Protein AF-D1C442-F1 (afdb_monomer_lite)

Foldseek 3Di:
DDDPDVVLLVVLVPDQKDALVSVCVNVVHDSVVVLCCPVVVLAPADDDPPGGDIGGPVSVVVSVVVVVD

Sequence (69 aa):
MEKPDISSAERLLRQDEYTLEELAALLEMRPYVLESAIYGGELKAQMVGTDIVSIRREDVLAWLRAREG

Organism: Sphaerobacter thermophilus (strain ATCC 49802 / DSM 20745 / KCCM 41009 / NCIMB 13125 / S 6022) (NCBI:txid479434)

pLDDT: mean 85.63, std 13.89, range [43.56, 95.81]

Secondary structure (DSSP, 8-state):
-PPP-HHHHHHHTT-SEE-HHHHHHHTT--HHHHHHHHHTTSS--EEETTEEEEEEHHHHHHHHHHHH-

Radius of gyration: 12.31 Å; chains: 1; bounding box: 37×23×32 Å

Structure (mmCIF, N/CA/C/O backbone):
data_AF-D1C442-F1
#
_entry.id   AF-D1C442-F1
#
loop_
_atom_site.group_PDB
_atom_site.id
_atom_site.type_symbol
_atom_site.label_atom_id
_atom_site.label_alt_id
_atom_site.label_comp_id
_atom_site.label_asym_id
_atom_site.label_entity_id
_atom_site.label_seq_id
_atom_site.pdbx_PDB_ins_code
_atom_site.Cartn_x
_atom_site.Cartn_y
_atom_site.Cartn_z
_atom_site.occupancy
_atom_site.B_iso_or_equiv
_atom_site.auth_seq_id
_atom_site.auth_comp_id
_atom_site.auth_asym_id
_atom_site.auth_atom_id
_atom_site.pdbx_PDB_model_num
ATOM 1 N N . MET A 1 1 ? 26.348 3.787 14.784 1.00 43.56 1 MET A N 1
ATOM 2 C CA . MET A 1 1 ? 25.742 3.263 13.544 1.00 43.56 1 MET A CA 1
ATOM 3 C C . MET A 1 1 ? 25.278 1.855 13.846 1.00 43.56 1 MET A C 1
ATOM 5 O O . MET A 1 1 ? 26.101 0.948 13.871 1.00 43.56 1 MET A O 1
ATOM 9 N N . GLU A 1 2 ? 24.007 1.698 14.204 1.00 47.38 2 GLU A N 1
ATOM 10 C CA . GLU A 1 2 ? 23.392 0.373 14.314 1.00 47.38 2 GLU A CA 1
ATOM 11 C C . GLU A 1 2 ? 23.329 -0.232 12.909 1.00 47.38 2 GLU A C 1
ATOM 13 O O . GLU A 1 2 ? 22.938 0.440 11.954 1.00 47.38 2 GLU A O 1
ATOM 18 N N . LYS A 1 3 ? 23.820 -1.465 12.759 1.00 56.59 3 LYS A N 1
ATOM 19 C CA . LYS A 1 3 ? 23.676 -2.213 11.508 1.00 56.59 3 LYS A CA 1
ATOM 20 C C . LYS A 1 3 ? 22.185 -2.514 11.329 1.00 56.59 3 LYS A C 1
ATOM 22 O O . LYS A 1 3 ? 21.586 -2.966 12.303 1.00 56.59 3 LYS A O 1
ATOM 27 N N . PRO A 1 4 ? 21.592 -2.302 10.142 1.00 55.50 4 PRO A N 1
ATOM 28 C CA . PRO A 1 4 ? 20.235 -2.763 9.896 1.00 55.50 4 PRO A CA 1
ATOM 29 C C . PRO A 1 4 ? 20.202 -4.272 10.138 1.00 55.50 4 PRO A C 1
ATOM 31 O O . PRO A 1 4 ? 21.022 -5.024 9.605 1.00 55.50 4 PRO A O 1
ATOM 34 N N . ASP A 1 5 ? 19.319 -4.690 11.036 1.00 62.50 5 ASP A N 1
ATOM 35 C CA . ASP A 1 5 ? 19.179 -6.078 11.439 1.00 62.50 5 ASP A CA 1
ATOM 36 C C . ASP A 1 5 ? 18.614 -6.868 10.251 1.00 62.50 5 ASP A C 1
ATOM 38 O O . ASP A 1 5 ? 17.428 -6.776 9.936 1.00 62.50 5 ASP A O 1
ATOM 42 N N . ILE A 1 6 ? 19.479 -7.602 9.546 1.00 59.53 6 ILE A N 1
ATOM 43 C CA . ILE A 1 6 ? 19.128 -8.395 8.354 1.00 59.53 6 ILE A CA 1
ATOM 44 C C . ILE A 1 6 ? 17.984 -9.380 8.668 1.00 59.53 6 ILE A C 1
ATOM 46 O O . ILE A 1 6 ? 17.147 -9.649 7.804 1.00 59.53 6 ILE A O 1
A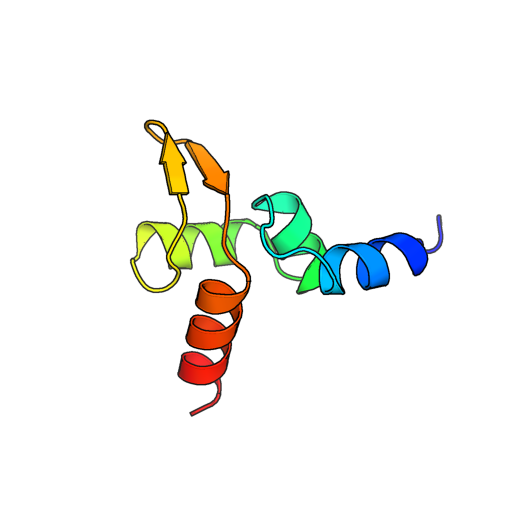TOM 50 N N . SER A 1 7 ? 17.867 -9.815 9.930 1.00 62.16 7 SER A N 1
ATOM 51 C CA . SER A 1 7 ? 16.759 -10.641 10.424 1.00 62.16 7 SER A CA 1
ATOM 52 C C . SER A 1 7 ? 15.395 -9.973 10.222 1.00 62.16 7 SER A C 1
ATOM 54 O O . SER A 1 7 ? 14.404 -10.637 9.918 1.00 62.16 7 SER A O 1
ATOM 56 N N . SER A 1 8 ? 15.328 -8.643 10.340 1.00 66.12 8 SER A N 1
ATOM 57 C CA . SER A 1 8 ? 14.087 -7.889 10.156 1.00 66.12 8 SER A CA 1
ATOM 58 C C . SER A 1 8 ? 13.651 -7.872 8.695 1.00 66.12 8 SER A C 1
ATOM 60 O O . SER A 1 8 ? 12.497 -8.180 8.421 1.00 66.12 8 SER A O 1
ATOM 62 N N . ALA A 1 9 ? 14.558 -7.610 7.751 1.00 65.62 9 ALA A N 1
ATOM 63 C CA . ALA A 1 9 ? 14.223 -7.599 6.325 1.00 65.62 9 ALA A CA 1
ATOM 64 C C . ALA A 1 9 ? 13.790 -8.987 5.820 1.00 65.62 9 ALA A C 1
ATOM 66 O O . ALA A 1 9 ? 12.780 -9.105 5.129 1.00 65.62 9 ALA A O 1
ATOM 67 N N . GLU A 1 10 ? 14.490 -10.056 6.216 1.00 66.56 10 GLU A N 1
ATOM 68 C CA . GLU A 1 10 ? 14.102 -11.428 5.855 1.00 66.56 10 GLU A CA 1
ATOM 69 C C . GLU A 1 10 ? 12.753 -11.843 6.452 1.00 66.56 10 GLU A C 1
ATOM 71 O O . GLU A 1 10 ? 12.005 -12.603 5.831 1.00 66.56 10 GLU A O 1
ATOM 76 N N . ARG A 1 11 ? 12.424 -11.350 7.650 1.00 69.06 11 ARG A N 1
ATOM 77 C CA . ARG A 1 11 ? 11.129 -11.595 8.289 1.00 69.06 11 ARG A CA 1
ATOM 78 C C . ARG A 1 11 ? 10.005 -10.847 7.577 1.00 69.06 11 ARG A C 1
ATOM 80 O O . ARG A 1 11 ? 8.966 -11.454 7.327 1.00 69.06 11 ARG A O 1
ATOM 87 N N . LEU A 1 12 ? 10.231 -9.588 7.199 1.00 68.62 12 LEU A N 1
ATOM 88 C CA . LEU A 1 12 ? 9.301 -8.814 6.374 1.00 68.62 12 LEU A CA 1
ATOM 89 C C . LEU A 1 12 ? 9.082 -9.531 5.032 1.00 68.62 12 LEU A C 1
ATOM 91 O O . LEU A 1 12 ? 7.954 -9.840 4.680 1.00 68.62 12 LEU A O 1
ATOM 95 N N . LEU A 1 13 ? 10.140 -9.985 4.357 1.00 67.75 13 LEU A N 1
ATOM 96 C CA . LEU A 1 13 ? 10.040 -10.783 3.125 1.00 67.75 13 LEU A CA 1
ATOM 97 C C . LEU A 1 13 ? 9.271 -12.108 3.259 1.00 67.75 13 LEU A C 1
ATOM 99 O O . LEU A 1 13 ? 9.096 -12.783 2.245 1.00 67.75 13 LEU A O 1
ATOM 103 N N . ARG A 1 14 ? 8.839 -12.534 4.449 1.00 72.06 14 ARG A N 1
ATOM 104 C CA . ARG A 1 14 ? 7.985 -13.717 4.662 1.00 72.06 14 ARG A CA 1
ATOM 105 C C . ARG A 1 14 ? 6.584 -13.367 5.161 1.00 72.06 14 ARG A C 1
ATOM 107 O O . ARG A 1 14 ? 5.773 -14.277 5.285 1.00 72.06 14 ARG A O 1
ATOM 114 N N . GLN A 1 15 ? 6.300 -12.097 5.435 1.00 77.19 15 GLN A N 1
ATOM 115 C CA . GLN A 1 15 ? 4.962 -11.644 5.786 1.00 77.19 15 GLN A CA 1
ATOM 116 C C . GLN A 1 15 ? 4.077 -11.536 4.539 1.00 77.19 15 GLN A C 1
ATOM 118 O O . GLN A 1 15 ? 4.530 -11.199 3.438 1.00 77.19 15 GLN A O 1
ATOM 123 N N . ASP A 1 16 ? 2.796 -11.829 4.739 1.00 86.06 16 ASP A N 1
ATOM 124 C CA . ASP A 1 16 ? 1.754 -11.653 3.726 1.00 86.06 16 ASP A CA 1
ATOM 125 C C . ASP A 1 16 ? 1.168 -10.234 3.742 1.00 86.06 16 ASP A C 1
ATOM 127 O O . ASP A 1 16 ? 0.604 -9.785 2.743 1.00 86.06 16 ASP A O 1
ATOM 131 N N . GLU A 1 17 ? 1.346 -9.509 4.847 1.00 91.75 17 GLU A N 1
ATOM 132 C CA . GLU A 1 17 ? 0.814 -8.169 5.080 1.00 91.75 17 GLU A CA 1
ATOM 133 C C . GLU A 1 17 ? 1.856 -7.280 5.759 1.00 91.75 17 GLU A C 1
ATOM 135 O O . GLU A 1 17 ? 2.602 -7.736 6.626 1.00 91.75 17 GLU A O 1
ATOM 140 N N . TYR A 1 18 ? 1.874 -6.008 5.367 1.00 92.81 18 TYR A N 1
ATOM 141 C CA . TYR A 1 18 ? 2.796 -4.991 5.859 1.00 92.81 18 TYR A CA 1
ATOM 142 C C . TYR A 1 18 ? 2.038 -3.769 6.352 1.00 92.81 18 TYR A C 1
ATOM 144 O O . TYR A 1 18 ? 1.075 -3.329 5.723 1.00 92.81 18 TYR A O 1
ATOM 152 N N . THR A 1 19 ? 2.529 -3.143 7.412 1.00 92.88 19 THR A N 1
ATOM 153 C CA . THR A 1 19 ? 2.239 -1.725 7.646 1.00 92.88 19 THR A CA 1
ATOM 154 C C . THR A 1 19 ? 2.976 -0.848 6.628 1.00 92.88 19 THR A C 1
ATOM 156 O O . THR A 1 19 ? 3.925 -1.282 5.970 1.00 92.88 19 THR A O 1
ATOM 159 N N . LEU A 1 20 ? 2.562 0.416 6.511 1.00 93.69 20 LEU A N 1
ATOM 160 C CA . LEU A 1 20 ? 3.233 1.395 5.652 1.00 93.69 20 LEU A CA 1
ATOM 161 C C . LEU A 1 20 ? 4.731 1.526 5.978 1.00 93.69 20 LEU A C 1
ATOM 163 O O . LEU A 1 20 ? 5.562 1.526 5.072 1.00 93.69 20 LEU A O 1
ATOM 167 N N . GLU A 1 21 ? 5.069 1.595 7.266 1.00 92.69 21 GLU A N 1
ATOM 168 C CA . GLU A 1 21 ? 6.447 1.755 7.746 1.00 92.69 21 GLU A CA 1
ATOM 169 C C . GLU A 1 21 ? 7.299 0.511 7.470 1.00 92.69 21 GLU A C 1
ATOM 171 O O . GLU A 1 21 ? 8.437 0.620 7.010 1.00 92.69 21 GLU A O 1
ATOM 176 N N . GLU A 1 22 ? 6.745 -0.684 7.696 1.00 92.00 22 GLU A N 1
ATOM 177 C CA . GLU A 1 22 ? 7.422 -1.946 7.377 1.00 92.00 22 GLU A CA 1
ATOM 178 C C . GLU A 1 22 ? 7.687 -2.068 5.877 1.00 92.00 22 GLU A C 1
ATOM 180 O O . GLU A 1 22 ? 8.788 -2.443 5.473 1.00 92.00 22 GLU A O 1
ATOM 185 N N . LEU A 1 23 ? 6.710 -1.705 5.042 1.00 93.06 23 LEU A N 1
ATOM 186 C CA . LEU A 1 23 ? 6.874 -1.732 3.595 1.00 93.06 23 LEU A CA 1
ATOM 187 C C . LEU A 1 23 ? 7.897 -0.693 3.113 1.00 93.06 23 LEU A C 1
ATOM 189 O O . LEU A 1 23 ? 8.707 -0.989 2.234 1.00 93.06 23 LEU A O 1
ATOM 193 N N . ALA A 1 24 ? 7.889 0.507 3.697 1.00 94.31 24 ALA A N 1
ATOM 194 C CA . ALA A 1 24 ? 8.862 1.555 3.404 1.00 94.31 24 ALA A CA 1
ATOM 195 C C . ALA A 1 24 ? 10.288 1.094 3.724 1.00 94.31 24 ALA A C 1
ATOM 197 O O . ALA A 1 24 ? 11.183 1.237 2.890 1.00 94.31 24 ALA A O 1
ATOM 198 N N . ALA A 1 25 ? 10.483 0.483 4.895 1.00 91.12 25 ALA A N 1
ATOM 199 C CA . ALA A 1 25 ? 11.762 -0.091 5.289 1.00 91.12 25 ALA A CA 1
ATOM 200 C C . ALA A 1 25 ? 12.181 -1.239 4.359 1.00 91.12 25 ALA A C 1
ATOM 202 O O . ALA A 1 25 ? 13.332 -1.290 3.935 1.00 91.12 25 ALA A O 1
ATOM 203 N N . LEU A 1 26 ? 11.247 -2.128 4.006 1.00 90.06 26 LEU A N 1
ATOM 204 C CA . LEU A 1 26 ? 11.506 -3.282 3.147 1.00 90.06 26 LEU A CA 1
ATOM 205 C C . LEU A 1 26 ? 11.954 -2.885 1.734 1.00 90.06 26 LEU A C 1
ATOM 207 O O . LEU A 1 26 ? 12.845 -3.515 1.172 1.00 90.06 26 LEU A O 1
ATOM 211 N N . LEU A 1 27 ? 11.318 -1.869 1.153 1.00 90.19 27 LEU A N 1
ATOM 212 C CA . LEU A 1 27 ? 11.616 -1.397 -0.201 1.00 90.19 27 LEU A CA 1
ATOM 213 C C . LEU A 1 27 ? 12.697 -0.309 -0.234 1.00 90.19 27 LEU A C 1
ATOM 215 O O . LEU A 1 27 ? 12.998 0.205 -1.310 1.00 90.19 27 LEU A O 1
ATOM 219 N N . GLU A 1 28 ? 13.234 0.076 0.928 1.00 92.31 28 GLU A N 1
ATOM 220 C CA . GLU A 1 28 ? 14.125 1.229 1.099 1.00 92.31 28 GLU A CA 1
ATOM 221 C C . GLU A 1 28 ? 13.549 2.518 0.466 1.00 92.31 28 GLU A C 1
ATOM 223 O O . GLU A 1 28 ? 14.259 3.352 -0.101 1.00 92.31 28 GLU A O 1
ATOM 228 N N . MET A 1 29 ? 12.226 2.694 0.568 1.00 92.94 29 MET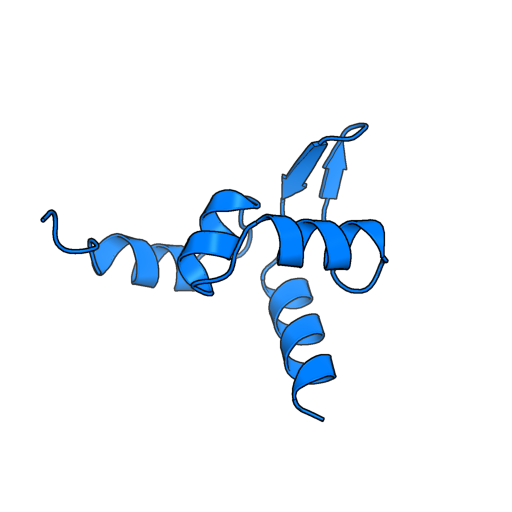 A N 1
ATOM 229 C CA . MET A 1 29 ? 11.483 3.831 0.020 1.00 92.94 29 MET A CA 1
ATOM 230 C C . MET A 1 29 ? 11.045 4.800 1.119 1.00 92.94 29 MET A C 1
ATOM 232 O O . MET A 1 29 ? 10.904 4.453 2.288 1.00 92.94 29 MET A O 1
ATOM 236 N N . ARG A 1 30 ? 10.794 6.057 0.738 1.00 94.62 30 ARG A N 1
ATOM 237 C CA . ARG A 1 30 ? 10.154 7.025 1.639 1.00 94.62 30 ARG A CA 1
ATOM 238 C C . ARG A 1 30 ? 8.663 6.671 1.792 1.00 94.62 30 ARG A C 1
ATOM 240 O O . ARG A 1 30 ? 8.026 6.494 0.752 1.00 94.62 30 ARG A O 1
ATOM 247 N N . PRO A 1 31 ? 8.084 6.674 3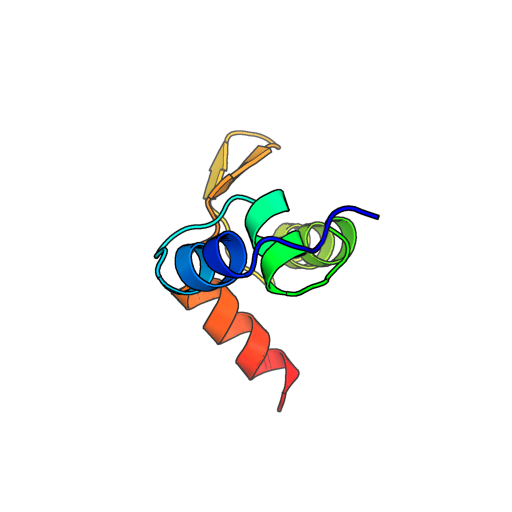.012 1.00 94.25 31 PRO A N 1
ATOM 248 C CA . PRO A 1 31 ? 6.656 6.400 3.228 1.00 94.25 31 PRO A CA 1
ATOM 249 C C . PRO A 1 31 ? 5.733 7.234 2.332 1.00 94.25 31 PRO A C 1
ATOM 251 O O . PRO A 1 31 ? 4.820 6.693 1.724 1.00 94.25 31 PRO A O 1
ATOM 254 N N . TYR A 1 32 ? 6.064 8.511 2.121 1.00 94.88 32 TYR A N 1
ATOM 255 C CA . TYR A 1 32 ? 5.323 9.416 1.235 1.00 94.88 32 TYR A CA 1
ATOM 256 C C . TYR A 1 32 ? 5.119 8.885 -0.200 1.00 94.88 32 TYR A C 1
ATOM 258 O O . TYR A 1 32 ? 4.095 9.143 -0.827 1.00 94.88 32 TYR A O 1
ATOM 266 N N . VAL A 1 33 ? 6.079 8.126 -0.743 1.00 94.75 33 VAL A N 1
ATOM 267 C CA . VAL A 1 33 ? 5.945 7.529 -2.085 1.00 94.75 33 VAL A CA 1
ATOM 268 C C . VAL A 1 33 ? 4.870 6.443 -2.082 1.00 94.75 33 VAL A C 1
ATOM 270 O O . VAL A 1 33 ? 4.079 6.353 -3.018 1.00 94.75 33 VAL A O 1
ATOM 273 N N . LEU A 1 34 ? 4.826 5.641 -1.018 1.00 95.12 34 LEU A N 1
ATOM 274 C CA . LEU A 1 34 ? 3.826 4.593 -0.836 1.00 95.12 34 LEU A CA 1
ATOM 275 C C . LEU A 1 34 ? 2.447 5.196 -0.552 1.00 95.12 34 LEU A C 1
ATOM 277 O O . LEU A 1 34 ? 1.470 4.762 -1.150 1.00 95.12 34 LEU A O 1
ATOM 281 N N . GLU A 1 35 ? 2.368 6.242 0.275 1.00 95.38 35 GLU A N 1
ATOM 282 C CA . GLU A 1 35 ? 1.129 6.993 0.513 1.00 95.38 35 GLU A CA 1
ATOM 283 C C . GLU A 1 35 ? 0.562 7.549 -0.791 1.00 95.38 35 GLU A C 1
ATOM 285 O O . GLU A 1 35 ? -0.612 7.350 -1.086 1.00 95.38 35 GLU A O 1
ATOM 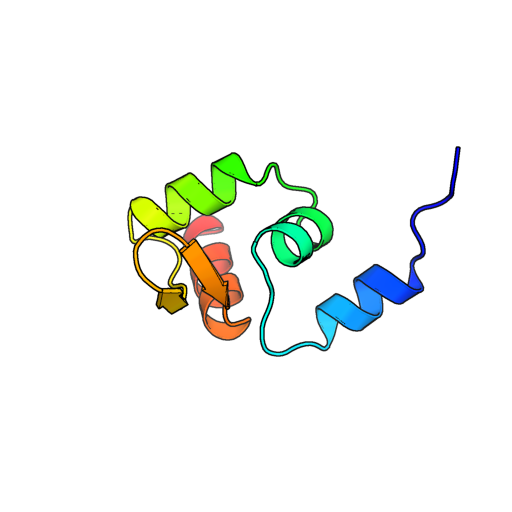290 N N . SER A 1 36 ? 1.399 8.197 -1.606 1.00 95.69 36 SER A N 1
ATOM 291 C CA . SER A 1 36 ? 0.975 8.730 -2.901 1.00 95.69 36 SER A CA 1
ATOM 292 C C . SER A 1 36 ? 0.432 7.634 -3.819 1.00 95.69 36 SER A C 1
ATOM 294 O O . SER A 1 36 ? -0.584 7.852 -4.474 1.00 95.69 36 SER A O 1
ATOM 296 N N . ALA A 1 37 ? 1.067 6.459 -3.857 1.00 95.25 37 ALA A N 1
ATOM 297 C CA . ALA A 1 37 ? 0.588 5.329 -4.651 1.00 95.25 37 ALA A CA 1
ATOM 298 C C . ALA A 1 37 ? -0.739 4.762 -4.115 1.00 95.25 37 ALA A C 1
ATOM 300 O O . ALA A 1 37 ? -1.614 4.395 -4.899 1.00 95.25 37 ALA A O 1
ATOM 301 N N . ILE A 1 38 ? -0.916 4.719 -2.792 1.00 95.81 38 ILE A N 1
ATOM 302 C CA . ILE A 1 38 ? -2.141 4.223 -2.152 1.00 95.81 38 ILE A CA 1
ATOM 303 C C . ILE A 1 38 ? -3.302 5.190 -2.373 1.00 95.81 38 ILE A C 1
ATOM 305 O O . ILE A 1 38 ? -4.347 4.799 -2.891 1.00 95.81 38 ILE A O 1
ATOM 309 N N . TYR A 1 39 ? -3.115 6.469 -2.048 1.00 94.19 39 TYR A N 1
ATOM 310 C CA . TYR A 1 39 ? -4.141 7.493 -2.243 1.00 94.19 39 TYR A CA 1
ATOM 311 C C . TYR A 1 39 ? -4.429 7.763 -3.725 1.00 94.19 39 TYR A C 1
ATOM 313 O O . TYR A 1 39 ? -5.549 8.135 -4.069 1.00 94.19 39 TYR A O 1
ATOM 321 N N . GLY A 1 40 ? -3.450 7.539 -4.606 1.00 94.12 40 GLY A N 1
ATOM 322 C CA . GLY A 1 40 ? -3.618 7.577 -6.060 1.00 94.12 40 GLY A CA 1
ATOM 323 C C . GLY A 1 40 ? -4.336 6.354 -6.646 1.00 94.12 40 GLY A C 1
ATOM 324 O O . GLY A 1 40 ? -4.727 6.384 -7.810 1.00 94.12 40 GLY A O 1
ATOM 325 N N . GLY A 1 41 ? -4.541 5.292 -5.857 1.00 93.88 41 GLY A N 1
ATOM 326 C CA . GLY A 1 41 ? -5.209 4.059 -6.288 1.00 93.88 41 GLY A CA 1
ATOM 327 C C . GLY A 1 41 ? -4.328 3.093 -7.089 1.00 93.88 41 GLY A C 1
ATOM 328 O O . GLY A 1 41 ? -4.841 2.125 -7.649 1.00 93.88 41 GLY A O 1
ATOM 329 N N . GLU A 1 42 ? -3.017 3.330 -7.144 1.00 95.62 42 GLU A N 1
ATOM 330 C CA . GLU A 1 42 ? -2.040 2.473 -7.827 1.00 95.62 42 GLU A CA 1
ATOM 331 C C . GLU A 1 42 ? -1.642 1.259 -6.978 1.00 95.62 42 GLU A C 1
ATOM 333 O O . GLU A 1 42 ? -1.428 0.168 -7.507 1.00 95.62 42 GLU A O 1
ATOM 338 N N . LEU A 1 43 ? -1.552 1.450 -5.659 1.00 95.75 43 LEU A N 1
ATOM 339 C CA . LEU A 1 43 ? -1.242 0.410 -4.684 1.00 95.75 43 LEU A CA 1
ATOM 340 C C . LEU A 1 43 ? -2.457 0.182 -3.787 1.00 95.75 43 LEU A C 1
ATOM 342 O O . LEU A 1 43 ? -2.907 1.082 -3.082 1.00 95.75 43 LEU A O 1
ATOM 346 N N . LYS A 1 44 ? -2.996 -1.037 -3.787 1.00 94.62 44 LYS A N 1
ATOM 347 C CA . LYS A 1 44 ? -4.104 -1.375 -2.892 1.00 94.62 44 LYS A CA 1
ATOM 348 C C . LYS A 1 44 ? -3.605 -1.510 -1.457 1.00 94.62 44 LYS A C 1
ATOM 350 O O . LYS A 1 44 ? -2.581 -2.137 -1.199 1.00 94.62 44 LYS A O 1
ATOM 355 N N . ALA A 1 45 ? -4.381 -0.961 -0.534 1.00 95.69 45 ALA A N 1
ATOM 356 C CA . ALA A 1 45 ? -4.183 -1.104 0.896 1.00 95.69 45 ALA A CA 1
ATOM 357 C C . ALA A 1 45 ? -5.540 -1.197 1.596 1.00 95.69 45 ALA A C 1
ATOM 359 O O . ALA A 1 45 ? -6.549 -0.668 1.119 1.00 95.69 45 ALA A O 1
ATOM 360 N N . GLN A 1 46 ? -5.566 -1.864 2.741 1.00 94.75 46 GLN A N 1
ATOM 361 C CA . GLN A 1 46 ? -6.684 -1.792 3.660 1.00 94.75 46 GLN A CA 1
ATOM 362 C C . GLN A 1 46 ? -6.606 -0.475 4.434 1.00 94.75 46 GLN A C 1
ATOM 364 O O . GLN A 1 46 ? -5.588 -0.158 5.050 1.00 94.75 46 GLN A O 1
ATOM 369 N N . MET A 1 47 ? -7.715 0.261 4.415 1.00 92.81 47 MET A N 1
ATOM 370 C CA . MET A 1 47 ? -7.865 1.558 5.066 1.00 92.81 47 MET A CA 1
ATOM 371 C C . MET A 1 47 ? -8.905 1.466 6.185 1.00 92.81 47 MET A C 1
ATOM 373 O O . MET A 1 47 ? -9.949 0.830 6.012 1.00 92.81 47 MET A O 1
ATOM 377 N N . VAL A 1 48 ? -8.663 2.144 7.305 1.00 91.00 48 VAL A N 1
ATOM 378 C CA . VAL A 1 48 ? -9.680 2.429 8.328 1.00 91.00 48 VAL A CA 1
ATOM 379 C C . VAL A 1 48 ? -9.757 3.942 8.486 1.00 91.00 48 VAL A C 1
ATOM 381 O O . VAL A 1 48 ? -8.863 4.570 9.039 1.00 91.00 48 VAL A O 1
ATOM 384 N N . GLY A 1 49 ? -10.821 4.545 7.950 1.00 89.69 49 GLY A N 1
ATOM 385 C CA . GLY A 1 49 ? -10.897 6.001 7.836 1.00 89.69 49 GLY A CA 1
ATOM 386 C C . GLY A 1 49 ? -9.808 6.527 6.900 1.00 89.69 49 GLY A C 1
ATOM 387 O O . GLY A 1 49 ? -9.806 6.193 5.716 1.00 89.69 49 GLY A O 1
ATOM 388 N N . THR A 1 50 ? -8.900 7.342 7.436 1.00 85.56 50 THR A N 1
ATOM 389 C CA . THR A 1 50 ? -7.733 7.880 6.719 1.00 85.56 50 THR A CA 1
ATOM 390 C C . THR A 1 50 ? -6.451 7.091 6.972 1.00 85.56 50 THR A C 1
ATOM 392 O O . THR A 1 50 ? -5.435 7.403 6.367 1.00 85.56 50 THR A O 1
ATOM 395 N N . ASP A 1 51 ? -6.479 6.085 7.846 1.00 87.88 51 ASP A N 1
ATOM 396 C CA . ASP A 1 51 ? -5.278 5.357 8.247 1.00 87.88 51 ASP A CA 1
ATOM 397 C C . ASP A 1 51 ? -5.067 4.104 7.389 1.00 87.88 51 ASP A C 1
ATOM 399 O O . ASP A 1 51 ? -5.986 3.302 7.187 1.00 87.88 51 ASP A O 1
ATOM 403 N N . ILE A 1 52 ? -3.833 3.923 6.912 1.00 91.19 52 ILE A N 1
ATOM 404 C CA . ILE A 1 52 ? -3.378 2.718 6.206 1.00 91.19 52 ILE A CA 1
ATOM 405 C C . ILE A 1 52 ? -3.078 1.646 7.255 1.00 91.19 52 ILE A C 1
ATOM 407 O O . ILE A 1 52 ? -2.116 1.773 8.013 1.00 91.19 52 ILE A O 1
ATOM 411 N N . VAL A 1 53 ? -3.887 0.585 7.304 1.00 91.31 53 VAL A N 1
ATOM 412 C CA . VAL A 1 53 ? -3.770 -0.448 8.351 1.00 91.31 53 VAL A CA 1
ATOM 413 C C . VAL A 1 53 ? -3.041 -1.708 7.896 1.00 91.31 53 VAL A C 1
ATOM 415 O O . VAL A 1 53 ? -2.411 -2.369 8.715 1.00 91.31 53 VAL A O 1
ATOM 418 N N . SER A 1 54 ? -3.115 -2.053 6.611 1.00 93.75 54 SER A N 1
ATOM 419 C CA . SER A 1 54 ? -2.439 -3.225 6.049 1.00 93.75 54 SER A CA 1
ATOM 420 C C . SER A 1 54 ? -2.249 -3.057 4.546 1.00 93.75 54 SER A C 1
ATOM 422 O O . SER A 1 54 ? -3.129 -2.552 3.849 1.00 93.75 54 SER A O 1
ATOM 424 N N . ILE A 1 55 ? -1.106 -3.497 4.037 1.00 95.62 55 ILE A N 1
ATOM 425 C CA . ILE A 1 55 ? -0.779 -3.563 2.619 1.00 95.62 55 ILE A CA 1
ATOM 426 C C . ILE A 1 55 ? -0.397 -5.007 2.324 1.00 95.62 55 ILE A C 1
ATOM 428 O O . ILE A 1 55 ? 0.578 -5.527 2.870 1.00 95.62 55 ILE A O 1
ATOM 432 N N . ARG A 1 56 ? -1.158 -5.674 1.457 1.00 94.56 56 ARG A N 1
ATOM 433 C CA . ARG A 1 56 ? -0.893 -7.075 1.134 1.00 94.56 56 ARG A CA 1
ATOM 434 C C . ARG A 1 56 ? 0.297 -7.199 0.208 1.00 94.56 56 ARG A C 1
ATOM 436 O O . ARG A 1 56 ? 0.437 -6.458 -0.765 1.00 94.56 56 ARG A O 1
ATOM 443 N N . ARG A 1 57 ? 1.110 -8.223 0.440 1.00 93.38 57 ARG A N 1
ATOM 444 C CA . ARG A 1 57 ? 2.254 -8.550 -0.409 1.00 93.38 57 ARG A CA 1
ATOM 445 C C . ARG A 1 57 ? 1.871 -8.719 -1.875 1.00 93.38 57 ARG A C 1
ATOM 447 O O . ARG A 1 57 ? 2.612 -8.268 -2.744 1.00 93.38 57 ARG A O 1
ATOM 454 N N . GLU A 1 58 ? 0.760 -9.392 -2.160 1.00 93.62 58 GLU A N 1
ATOM 455 C CA . GLU A 1 58 ? 0.312 -9.622 -3.538 1.00 93.62 58 GLU A CA 1
ATOM 456 C C . GLU A 1 58 ? 0.072 -8.306 -4.289 1.00 93.62 58 GLU A C 1
ATOM 458 O O . GLU A 1 58 ? 0.506 -8.165 -5.434 1.00 93.62 58 GLU A O 1
ATOM 463 N N . ASP A 1 59 ? -0.517 -7.320 -3.610 1.00 95.19 59 ASP A N 1
ATOM 464 C CA . ASP A 1 59 ? -0.802 -6.000 -4.160 1.00 95.19 59 ASP A CA 1
ATOM 465 C C . ASP A 1 59 ? 0.487 -5.193 -4.359 1.00 95.19 59 ASP A C 1
ATOM 467 O O . ASP A 1 59 ? 0.667 -4.573 -5.407 1.00 95.19 59 ASP A O 1
ATOM 471 N N . VAL A 1 60 ? 1.433 -5.278 -3.414 1.00 93.44 60 VAL A N 1
ATOM 472 C CA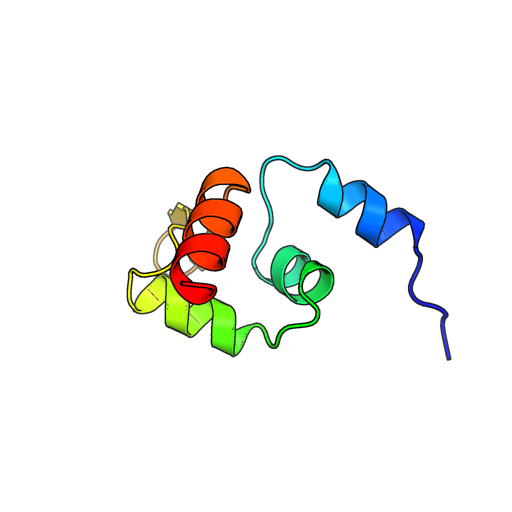 . VAL A 1 60 ? 2.778 -4.692 -3.564 1.00 93.44 60 VAL A CA 1
ATOM 473 C C . VAL A 1 60 ? 3.491 -5.274 -4.780 1.00 93.44 60 VAL A C 1
ATOM 475 O O . VAL A 1 60 ? 4.032 -4.532 -5.597 1.00 93.44 60 VAL A O 1
ATOM 478 N N . LEU A 1 61 ? 3.500 -6.601 -4.924 1.00 92.38 61 LEU A N 1
ATOM 479 C CA . LEU A 1 61 ? 4.166 -7.266 -6.043 1.00 92.38 61 LEU A CA 1
ATOM 480 C C . LEU A 1 61 ? 3.504 -6.923 -7.380 1.00 92.38 61 LEU A C 1
ATOM 482 O O . LEU A 1 61 ? 4.212 -6.757 -8.371 1.00 92.38 61 LEU A O 1
ATOM 486 N N . ALA A 1 62 ? 2.175 -6.825 -7.425 1.00 93.81 62 ALA A N 1
ATOM 487 C CA . ALA A 1 62 ? 1.453 -6.400 -8.619 1.00 93.81 62 ALA A CA 1
ATOM 488 C C . ALA A 1 62 ? 1.805 -4.954 -9.001 1.00 93.81 62 ALA A C 1
ATOM 490 O O . ALA A 1 62 ? 2.111 -4.686 -10.163 1.00 93.81 62 ALA A O 1
ATOM 491 N N . TRP A 1 63 ? 1.835 -4.048 -8.020 1.00 95.00 63 TRP A N 1
ATOM 492 C CA . TRP A 1 63 ? 2.225 -2.652 -8.210 1.00 95.00 63 TRP A CA 1
ATOM 493 C C . TRP A 1 63 ? 3.678 -2.504 -8.685 1.00 95.00 63 TRP A C 1
ATOM 495 O O . TRP A 1 63 ? 3.940 -1.765 -9.631 1.00 95.00 63 TRP A O 1
ATOM 505 N N . LEU A 1 64 ? 4.626 -3.242 -8.097 1.00 92.25 64 LEU A N 1
ATOM 506 C CA . LEU A 1 64 ? 6.029 -3.222 -8.529 1.00 92.25 64 LEU A CA 1
ATOM 507 C C . LEU A 1 64 ? 6.189 -3.716 -9.971 1.00 92.25 64 LEU A C 1
ATOM 509 O O . LEU A 1 64 ? 6.832 -3.041 -10.768 1.00 92.25 64 LEU A O 1
ATOM 513 N N . ARG A 1 65 ? 5.540 -4.829 -10.340 1.00 92.75 65 ARG A N 1
ATOM 514 C CA . ARG A 1 65 ? 5.576 -5.332 -11.725 1.00 92.75 65 ARG A CA 1
ATOM 515 C C . ARG A 1 65 ? 5.006 -4.328 -12.721 1.00 92.75 65 ARG A C 1
ATOM 517 O O . ARG A 1 65 ? 5.564 -4.162 -13.797 1.00 92.75 65 ARG A O 1
ATOM 524 N N . ALA A 1 66 ? 3.924 -3.635 -12.361 1.00 91.81 66 ALA A N 1
ATOM 525 C CA . ALA A 1 66 ? 3.334 -2.602 -13.211 1.00 91.81 66 ALA A CA 1
ATOM 526 C C . ALA A 1 66 ? 4.280 -1.409 -13.455 1.00 91.81 66 ALA A C 1
ATOM 528 O O . ALA A 1 66 ? 4.137 -0.714 -14.458 1.00 91.81 66 ALA A O 1
ATOM 529 N N . ARG A 1 67 ? 5.252 -1.177 -12.562 1.00 87.12 67 ARG A N 1
ATOM 530 C CA . ARG A 1 67 ? 6.268 -0.121 -12.691 1.00 87.12 67 ARG A CA 1
ATOM 531 C C . ARG A 1 67 ? 7.490 -0.541 -13.507 1.00 87.12 67 ARG A C 1
ATOM 533 O O . ARG A 1 67 ? 8.178 0.337 -14.018 1.00 87.12 67 ARG A O 1
ATOM 540 N N . GLU A 1 68 ? 7.783 -1.837 -13.588 1.00 82.12 68 GLU A N 1
ATOM 541 C CA . GLU A 1 68 ? 8.950 -2.358 -14.316 1.00 82.12 68 GLU A CA 1
ATOM 542 C C . GLU A 1 68 ? 8.729 -2.427 -15.835 1.00 82.12 68 GLU A C 1
ATOM 544 O O . GLU A 1 68 ? 9.700 -2.246 -16.569 1.00 82.12 68 GLU A O 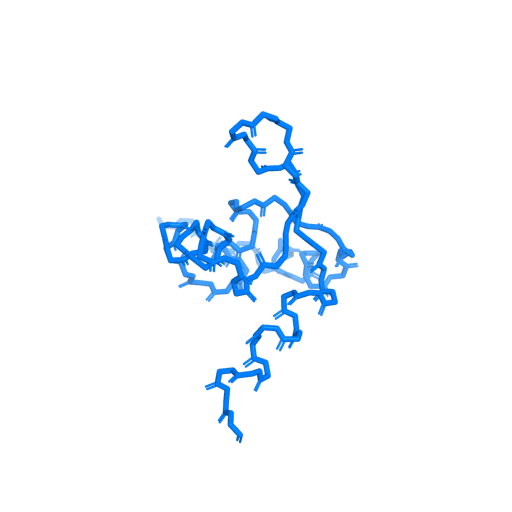1
ATOM 549 N N . GLY A 1 69 ? 7.476 -2.568 -16.293 1.00 51.69 69 GLY A N 1
ATOM 550 C CA . GLY A 1 69 ? 7.116 -2.570 -17.720 1.00 51.69 69 GLY A CA 1
ATOM 551 C C . GLY A 1 69 ? 7.350 -3.904 -18.414 1.00 51.69 69 GLY A C 1
ATOM 552 O O . GLY A 1 69 ? 8.523 -4.291 -18.598 1.00 51.69 69 GLY A O 1
#